Protein AF-Q0W4E9-F1 (afdb_monomer_lite)

Organism: Methanocella arvoryzae (strain DSM 22066 / NBRC 105507 / MRE50) (NCBI:txid351160)

Secondary structure (DSSP, 8-state):
----TT---HHHHHHHHHHHHTTS-SSEEEEEEES-GGGHHHHTTT-SEEEEEEEEEEEETTEEEEEEEEEEES---GGG---HHHHHHHHHHHHH-GGGT-TTTT--SSHHHHHHHHHHHHHIIIII---TTS--HHHHTTS-SSPPPHHHHHH-----

Structure (mmCIF, N/CA/C/O backbone):
data_AF-Q0W4E9-F1
#
_entry.id   AF-Q0W4E9-F1
#
loop_
_atom_site.group_PDB
_atom_site.id
_atom_site.type_symbol
_atom_site.label_atom_id
_atom_site.label_alt_id
_atom_site.label_comp_id
_atom_site.label_asym_id
_atom_site.label_entity_id
_atom_site.label_seq_id
_atom_site.pdbx_PDB_ins_code
_atom_site.Cartn_x
_atom_site.Cartn_y
_atom_site.Cartn_z
_atom_site.occupancy
_atom_site.B_iso_or_equiv
_atom_site.auth_seq_id
_atom_site.auth_comp_id
_atom_site.auth_asym_id
_atom_site.auth_atom_id
_atom_site.pdbx_PDB_model_num
ATOM 1 N N . MET A 1 1 ? -19.617 10.041 -18.789 1.00 33.12 1 MET A N 1
ATOM 2 C CA . MET A 1 1 ? -19.835 9.831 -17.343 1.00 33.12 1 MET A CA 1
ATOM 3 C C . MET A 1 1 ? -18.534 10.209 -16.647 1.00 33.12 1 MET A C 1
ATOM 5 O O . MET A 1 1 ? -17.539 9.522 -16.829 1.00 33.12 1 MET A O 1
ATOM 9 N N . GLY A 1 2 ? -18.466 11.393 -16.034 1.00 33.69 2 GLY A N 1
ATOM 10 C CA . GLY A 1 2 ? -17.223 11.877 -15.435 1.00 33.69 2 GLY A CA 1
ATOM 11 C C . GLY A 1 2 ? -16.945 11.101 -14.157 1.00 33.69 2 GLY A C 1
ATOM 12 O O . GLY A 1 2 ? -17.634 11.323 -13.167 1.00 33.69 2 GLY A O 1
ATOM 13 N N . PHE A 1 3 ? -15.963 10.198 -14.175 1.00 36.41 3 PHE A N 1
ATOM 14 C CA . PHE A 1 3 ? -15.362 9.712 -12.938 1.00 36.41 3 PHE A CA 1
ATOM 15 C C . PHE A 1 3 ? -15.017 10.942 -12.096 1.00 36.41 3 PHE A C 1
ATOM 17 O O . PHE A 1 3 ? -14.365 11.865 -12.588 1.00 36.41 3 PHE A O 1
ATOM 24 N N . SER A 1 4 ? -15.494 11.005 -10.856 1.00 37.94 4 SER A N 1
ATOM 25 C CA . SER A 1 4 ? -15.109 12.049 -9.912 1.00 37.94 4 SER A CA 1
ATOM 26 C C . SER A 1 4 ? -13.637 11.850 -9.555 1.00 37.94 4 SER A C 1
ATOM 28 O O . SER A 1 4 ? -13.309 11.229 -8.545 1.00 37.94 4 SER A O 1
ATOM 30 N N . VAL A 1 5 ? -12.740 12.306 -10.428 1.00 47.34 5 VAL A N 1
ATOM 31 C CA . VAL A 1 5 ? -11.296 12.141 -10.269 1.00 47.34 5 VAL A CA 1
ATOM 32 C C . VAL A 1 5 ? -10.889 12.779 -8.940 1.00 47.34 5 VAL A C 1
ATOM 34 O O . VAL A 1 5 ? -10.961 13.997 -8.781 1.00 47.34 5 VAL A O 1
ATOM 37 N N . GLY A 1 6 ? -10.486 11.943 -7.980 1.00 59.38 6 GLY A N 1
ATOM 38 C CA . GLY A 1 6 ? -9.916 12.368 -6.700 1.00 59.38 6 GLY A CA 1
ATOM 39 C C . GLY A 1 6 ? -10.857 12.399 -5.492 1.00 59.38 6 GLY A C 1
ATOM 40 O O . GLY A 1 6 ? -10.409 12.832 -4.433 1.00 59.38 6 GLY A O 1
ATOM 41 N N . ARG A 1 7 ? -12.119 11.952 -5.592 1.00 70.62 7 ARG A N 1
ATOM 42 C CA . ARG A 1 7 ? -12.943 11.709 -4.391 1.00 70.62 7 ARG A CA 1
ATOM 43 C C . ARG A 1 7 ? -12.857 10.250 -3.974 1.00 70.62 7 ARG A C 1
ATOM 45 O O . ARG A 1 7 ? -13.043 9.373 -4.809 1.00 70.62 7 ARG A O 1
ATOM 52 N N . TRP A 1 8 ? -12.622 10.021 -2.687 1.00 77.12 8 TRP A N 1
ATOM 53 C CA . TRP A 1 8 ? -12.812 8.710 -2.085 1.00 77.12 8 TRP A CA 1
ATOM 54 C C . TRP A 1 8 ? -14.312 8.487 -1.888 1.00 77.12 8 TRP A C 1
ATOM 56 O O . TRP A 1 8 ? -14.970 9.287 -1.228 1.00 77.12 8 TRP A O 1
ATOM 66 N N . THR A 1 9 ? -14.846 7.491 -2.584 1.00 88.31 9 THR A N 1
ATOM 67 C CA . THR A 1 9 ? -16.254 7.075 -2.587 1.00 88.31 9 THR A CA 1
ATOM 68 C C . THR A 1 9 ? -16.319 5.549 -2.637 1.00 88.31 9 THR A C 1
ATOM 70 O O . THR A 1 9 ? -15.363 4.910 -3.088 1.00 88.31 9 THR A O 1
ATOM 73 N N . GLN A 1 10 ? -17.471 4.952 -2.324 1.00 87.44 10 GLN A N 1
ATOM 74 C CA . GLN A 1 10 ? -17.697 3.513 -2.533 1.00 87.44 10 GLN A CA 1
ATOM 75 C C . GLN A 1 10 ? -17.374 3.064 -3.968 1.00 87.44 10 GLN A C 1
ATOM 77 O O . GLN A 1 10 ? -16.738 2.034 -4.171 1.00 87.44 10 GLN A O 1
ATOM 82 N N . GLY A 1 11 ? -17.744 3.857 -4.981 1.00 89.44 11 GLY A N 1
ATOM 83 C CA . GLY A 1 11 ? -17.475 3.526 -6.385 1.00 89.44 11 GLY A CA 1
ATOM 84 C C . GLY A 1 11 ? -15.980 3.437 -6.699 1.00 89.44 11 GLY A C 1
ATOM 85 O O . GLY A 1 11 ? -15.534 2.485 -7.335 1.00 89.44 11 GLY A O 1
ATOM 86 N N . THR A 1 12 ? -15.183 4.389 -6.207 1.00 88.50 12 THR A N 1
ATOM 87 C CA . THR A 1 12 ? -13.719 4.342 -6.359 1.00 88.50 12 THR A CA 1
ATOM 88 C C . THR A 1 12 ? -13.086 3.231 -5.522 1.00 88.50 12 THR A C 1
ATOM 90 O O . THR A 1 12 ? -12.132 2.612 -5.990 1.00 88.50 12 THR A O 1
ATOM 93 N N . CYS A 1 13 ? -13.632 2.934 -4.334 1.00 90.31 13 CYS A N 1
ATOM 94 C CA . CYS A 1 13 ? -13.186 1.807 -3.509 1.00 90.31 13 CYS A CA 1
ATOM 95 C C . CYS A 1 13 ? -13.377 0.484 -4.242 1.00 90.31 13 CYS A C 1
ATOM 97 O O . CYS A 1 13 ? -12.437 -0.294 -4.322 1.00 90.31 13 CYS A O 1
ATOM 99 N N . ARG A 1 14 ? -14.548 0.258 -4.852 1.00 92.62 14 ARG A N 1
ATOM 100 C CA . ARG A 1 14 ? -14.816 -0.964 -5.622 1.00 92.62 14 ARG A CA 1
ATOM 101 C C . ARG A 1 14 ? -13.838 -1.157 -6.772 1.00 92.62 14 ARG A C 1
ATOM 103 O O . ARG A 1 14 ? -13.339 -2.258 -6.962 1.00 92.62 14 ARG A O 1
ATOM 110 N N . VAL A 1 15 ? -13.520 -0.093 -7.513 1.00 91.44 15 VAL A N 1
ATOM 111 C CA . VAL A 1 15 ? -12.520 -0.175 -8.591 1.00 91.44 15 VAL A CA 1
ATOM 112 C C . VAL A 1 15 ? -11.155 -0.577 -8.030 1.00 91.44 15 VAL A C 1
ATOM 114 O O . VAL A 1 15 ? -10.530 -1.486 -8.567 1.00 91.44 15 VAL A O 1
ATOM 117 N N . MET A 1 16 ? -10.711 0.046 -6.935 1.00 90.38 16 MET A N 1
ATOM 118 C CA . MET A 1 16 ? -9.445 -0.312 -6.290 1.00 90.38 16 MET A CA 1
ATOM 119 C C . MET A 1 16 ? -9.453 -1.766 -5.795 1.00 90.38 16 MET A C 1
ATOM 121 O O . MET A 1 16 ? -8.553 -2.529 -6.133 1.00 90.38 16 MET A O 1
ATOM 125 N N . LEU A 1 17 ? -10.473 -2.161 -5.033 1.00 92.19 17 LEU A N 1
ATOM 126 C CA . LEU A 1 17 ? -10.568 -3.495 -4.442 1.00 92.19 17 LEU A CA 1
ATOM 127 C C . LEU A 1 17 ? -10.694 -4.587 -5.503 1.00 92.19 17 LEU A C 1
ATOM 129 O O . LEU A 1 17 ? -10.069 -5.623 -5.336 1.00 92.19 17 LEU A O 1
ATOM 133 N N . SER A 1 18 ? -11.364 -4.327 -6.631 1.00 93.31 18 SER A N 1
ATOM 134 C CA . SER A 1 18 ? -11.402 -5.270 -7.759 1.00 93.31 18 SER A CA 1
ATOM 135 C C . SER A 1 18 ? -10.015 -5.570 -8.340 1.00 93.31 18 SER A C 1
ATOM 137 O O . SER A 1 18 ? -9.736 -6.688 -8.761 1.00 93.31 18 SER A O 1
ATOM 139 N N . GLN A 1 19 ? -9.112 -4.583 -8.358 1.00 91.44 19 GLN A N 1
ATOM 140 C CA . GLN A 1 19 ? -7.736 -4.795 -8.814 1.00 91.44 19 GLN A CA 1
ATOM 141 C C . GLN A 1 19 ? -6.936 -5.586 -7.780 1.00 91.44 19 GLN A C 1
ATOM 143 O O . GLN A 1 19 ? -6.160 -6.467 -8.153 1.00 91.44 19 GLN A O 1
ATOM 148 N N . VAL A 1 20 ? -7.147 -5.296 -6.491 1.00 90.56 20 VAL A N 1
ATOM 149 C CA . VAL A 1 20 ? -6.507 -6.025 -5.391 1.00 90.56 20 VAL A CA 1
ATOM 150 C C . VAL A 1 20 ? -6.953 -7.484 -5.391 1.00 90.56 20 VAL A C 1
ATOM 152 O O . VAL A 1 20 ? -6.090 -8.352 -5.409 1.00 90.56 20 VAL A O 1
ATOM 155 N N . SER A 1 21 ? -8.259 -7.764 -5.460 1.00 91.38 21 SER A N 1
ATOM 156 C CA . SER A 1 21 ? -8.801 -9.130 -5.474 1.00 91.38 21 SER A CA 1
ATOM 157 C C . SER A 1 21 ? -8.274 -9.961 -6.639 1.00 91.38 21 SER A C 1
ATOM 159 O O . SER A 1 21 ? -8.014 -11.142 -6.475 1.00 91.38 21 SER A O 1
ATOM 161 N N . ASN A 1 22 ? -8.046 -9.345 -7.803 1.00 91.62 22 ASN A N 1
ATOM 162 C CA . ASN A 1 22 ? -7.468 -10.039 -8.960 1.00 91.62 22 ASN A CA 1
ATOM 163 C C . ASN A 1 22 ? -5.969 -10.346 -8.809 1.00 91.62 22 ASN A C 1
ATOM 165 O O . ASN A 1 22 ? -5.414 -11.091 -9.614 1.00 91.62 22 ASN A O 1
ATOM 169 N N . SER A 1 23 ? -5.301 -9.727 -7.833 1.00 87.12 23 SER A N 1
ATOM 170 C CA . SER A 1 23 ? -3.850 -9.815 -7.631 1.00 87.12 23 SER A CA 1
ATOM 171 C C . SER A 1 23 ? -3.464 -10.646 -6.405 1.00 87.12 23 SER A C 1
ATOM 173 O O . SER A 1 23 ? -2.276 -10.796 -6.129 1.00 87.12 23 SER A O 1
ATOM 175 N N . VAL A 1 24 ? -4.441 -11.162 -5.656 1.00 86.75 24 VAL A N 1
ATOM 176 C CA . VAL A 1 24 ? -4.228 -11.957 -4.441 1.00 86.75 24 VAL A CA 1
ATOM 177 C C . VAL A 1 24 ? -4.866 -13.336 -4.593 1.00 86.75 24 VAL A C 1
ATOM 179 O O . VAL A 1 24 ? -5.802 -13.511 -5.366 1.00 86.75 24 VAL A O 1
ATOM 182 N N . GLN A 1 25 ? -4.332 -14.328 -3.880 1.00 85.25 25 GLN A N 1
ATOM 183 C CA . GLN A 1 25 ? -4.919 -15.671 -3.823 1.00 85.25 25 GLN A CA 1
ATOM 184 C C . GLN A 1 25 ? -6.075 -15.708 -2.824 1.00 85.25 25 GLN A C 1
ATOM 186 O O . GLN A 1 25 ? -6.083 -14.931 -1.874 1.00 85.25 25 GLN A O 1
ATOM 191 N N . ASP A 1 26 ? -7.017 -16.631 -3.002 1.00 85.81 26 ASP A N 1
ATOM 192 C CA . ASP A 1 26 ? -8.104 -16.822 -2.042 1.00 85.81 26 ASP A CA 1
ATOM 193 C C . ASP A 1 26 ? -7.558 -17.150 -0.643 1.00 85.81 26 ASP A C 1
ATOM 195 O O . ASP A 1 26 ? -6.633 -17.949 -0.482 1.00 85.81 26 ASP A O 1
ATOM 199 N N . GLY A 1 27 ? -8.138 -16.529 0.384 1.00 87.06 27 GLY A N 1
ATOM 200 C CA . GLY A 1 27 ? -7.701 -16.711 1.761 1.00 87.06 27 GLY A CA 1
ATOM 201 C C . GLY A 1 27 ? -8.379 -15.762 2.741 1.00 87.06 27 GLY A C 1
ATOM 202 O O . GLY A 1 27 ? -9.261 -14.983 2.378 1.00 87.06 27 GLY A O 1
ATOM 203 N N . VAL A 1 28 ? -7.944 -15.842 4.001 1.00 88.56 28 VAL A N 1
ATOM 204 C CA . VAL A 1 28 ? -8.404 -14.954 5.072 1.00 88.56 28 VAL A CA 1
ATOM 205 C C . VAL A 1 28 ? -7.562 -13.689 5.067 1.00 88.56 28 VAL A C 1
ATOM 207 O O . VAL A 1 28 ? -6.371 -13.727 5.378 1.00 88.56 28 VAL A O 1
ATOM 210 N N . PHE A 1 29 ? -8.186 -12.561 4.749 1.00 91.12 29 PHE A N 1
ATOM 211 C CA . PHE A 1 29 ? -7.502 -11.276 4.688 1.00 91.12 29 PHE A CA 1
ATOM 212 C C . PHE A 1 29 ? -7.692 -10.484 5.966 1.00 91.12 29 PHE A C 1
ATOM 214 O O . PHE A 1 29 ? -8.801 -10.373 6.4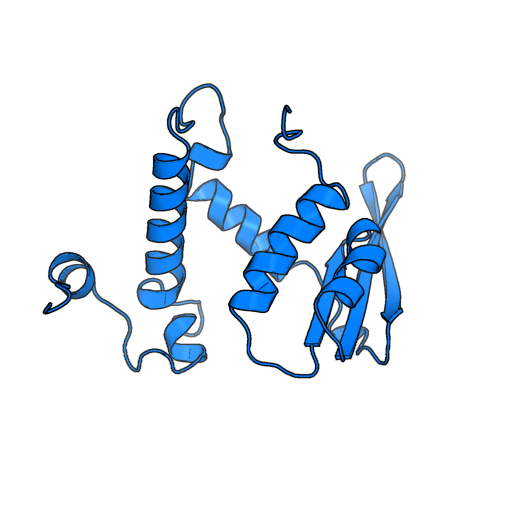82 1.00 91.12 29 PHE A O 1
ATOM 221 N N . THR A 1 30 ? -6.621 -9.850 6.429 1.00 93.00 30 THR A N 1
ATOM 222 C CA . THR A 1 30 ? -6.700 -8.845 7.485 1.00 93.00 30 THR A CA 1
ATOM 223 C C . THR A 1 30 ? -6.391 -7.482 6.888 1.00 93.00 30 THR A C 1
ATOM 225 O O . THR A 1 30 ? -5.327 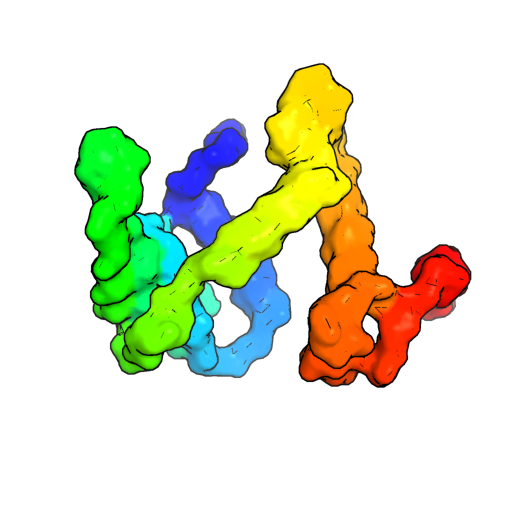-7.278 6.307 1.00 93.00 30 THR A O 1
ATOM 228 N N . VAL A 1 31 ? -7.331 -6.550 7.014 1.00 92.62 31 VAL A N 1
ATOM 229 C CA . VAL A 1 31 ? -7.240 -5.205 6.448 1.00 92.62 31 VAL A CA 1
ATOM 230 C C . VAL A 1 31 ? -7.258 -4.180 7.573 1.00 92.62 31 VAL A C 1
ATOM 232 O O . VAL A 1 31 ? -8.106 -4.236 8.465 1.00 92.62 31 VAL A O 1
ATOM 235 N N . TYR A 1 32 ? -6.350 -3.209 7.496 1.00 93.81 32 TYR A N 1
ATOM 236 C CA . TYR A 1 32 ? -6.327 -2.039 8.370 1.00 93.81 32 TYR A CA 1
ATOM 237 C C . TYR A 1 32 ? -6.417 -0.768 7.534 1.00 93.81 32 TYR A C 1
ATOM 239 O O . TYR A 1 32 ? -5.704 -0.625 6.539 1.00 93.81 32 TYR A O 1
ATOM 247 N N . SER A 1 33 ? -7.285 0.165 7.921 1.00 92.25 33 SER A N 1
ATOM 248 C CA . SER A 1 33 ? -7.423 1.445 7.219 1.00 92.25 33 SER A CA 1
ATOM 249 C C . SER A 1 33 ? -7.568 2.629 8.170 1.00 92.25 33 SER A C 1
ATOM 251 O O . SER A 1 33 ? -7.619 2.488 9.393 1.00 92.25 33 SER A O 1
ATOM 253 N N . ASP A 1 34 ? -7.664 3.824 7.592 1.00 89.88 34 ASP A N 1
ATOM 254 C CA . ASP A 1 34 ? -8.167 4.992 8.302 1.00 89.88 34 ASP A CA 1
ATOM 255 C C . ASP A 1 34 ? -9.685 4.890 8.539 1.00 89.88 34 ASP A C 1
ATOM 257 O O . ASP A 1 34 ? -10.339 3.941 8.102 1.00 89.88 34 ASP A O 1
ATOM 261 N N . GLY A 1 35 ? -10.250 5.870 9.247 1.00 89.38 35 GLY A N 1
ATOM 262 C CA . GLY A 1 35 ? -11.680 5.943 9.573 1.00 89.38 35 GLY A CA 1
ATOM 263 C C . GLY A 1 35 ? -12.604 6.276 8.400 1.00 89.38 35 GLY A C 1
ATOM 264 O O . GLY A 1 35 ? -13.526 7.068 8.572 1.00 89.38 35 GLY A O 1
ATOM 265 N N . ASN A 1 36 ? -12.316 5.767 7.203 1.00 89.75 36 ASN A N 1
ATOM 266 C CA . ASN A 1 36 ? -13.174 5.918 6.042 1.00 89.75 36 ASN A CA 1
ATOM 267 C C . ASN A 1 36 ? -14.150 4.742 5.940 1.00 89.75 36 ASN A C 1
ATOM 269 O O . ASN A 1 36 ? -13.747 3.604 5.701 1.00 89.75 36 ASN A O 1
ATOM 273 N N . ASP A 1 37 ? -15.439 5.026 6.079 1.00 89.62 37 ASP A N 1
ATOM 274 C CA . ASP A 1 37 ? -16.469 3.990 6.153 1.00 89.62 37 ASP A CA 1
ATOM 275 C C . ASP A 1 37 ? -16.760 3.315 4.803 1.00 89.62 37 ASP A C 1
ATOM 277 O O . ASP A 1 37 ? -17.339 2.232 4.776 1.00 89.62 37 ASP A O 1
ATOM 281 N N . ASP A 1 38 ? -16.328 3.886 3.671 1.00 91.00 38 ASP A N 1
ATOM 282 C CA . ASP A 1 38 ? -16.570 3.291 2.348 1.00 91.00 38 ASP A CA 1
ATOM 283 C C . ASP A 1 38 ? -15.950 1.889 2.201 1.00 91.00 38 ASP A C 1
ATOM 285 O O . ASP A 1 38 ? -16.476 1.047 1.467 1.00 91.00 38 ASP A O 1
ATOM 289 N N . TYR A 1 39 ? -14.848 1.614 2.905 1.00 90.75 39 TYR A N 1
ATOM 290 C CA . TYR A 1 39 ? -14.206 0.298 2.902 1.00 90.75 39 TYR A CA 1
ATOM 291 C C . TYR A 1 39 ? -15.089 -0.778 3.533 1.00 90.75 39 TYR A C 1
ATOM 293 O O . TYR A 1 39 ? -15.156 -1.886 3.009 1.00 90.75 39 TYR A O 1
ATOM 301 N N . TYR A 1 40 ? -15.809 -0.450 4.609 1.00 90.56 40 TYR A N 1
ATOM 302 C CA . TYR A 1 40 ? -16.680 -1.401 5.302 1.00 90.56 40 TYR A CA 1
ATOM 303 C C . TYR A 1 40 ? -17.722 -2.005 4.352 1.00 90.56 40 TYR A C 1
ATOM 305 O O . TYR A 1 40 ? -17.926 -3.214 4.338 1.00 90.56 40 TYR A O 1
ATOM 313 N N . TYR A 1 41 ? -18.323 -1.167 3.505 1.00 89.94 41 TYR A N 1
ATOM 314 C CA . TYR A 1 41 ? -19.362 -1.583 2.561 1.00 89.94 41 TYR A CA 1
ATOM 315 C C . TYR A 1 41 ? -18.835 -2.268 1.302 1.00 89.94 41 TYR A C 1
ATOM 317 O O . TYR A 1 41 ? -19.634 -2.770 0.520 1.00 89.94 41 TYR A O 1
ATOM 325 N N . THR A 1 42 ? -17.526 -2.216 1.048 1.00 92.44 42 THR A N 1
ATOM 326 C CA . THR A 1 42 ? -16.951 -2.691 -0.217 1.00 92.44 42 THR A CA 1
ATOM 327 C C . THR A 1 42 ? -16.013 -3.875 -0.044 1.00 92.44 42 THR A C 1
ATOM 329 O O . THR A 1 42 ? -15.869 -4.647 -0.981 1.00 92.44 42 THR A O 1
ATOM 332 N N . LEU A 1 43 ? -15.406 -4.081 1.127 1.00 92.50 43 LEU A N 1
ATOM 333 C CA . LEU A 1 43 ? -14.508 -5.217 1.366 1.00 92.50 43 LEU A CA 1
ATOM 334 C C . LEU A 1 43 ? -15.221 -6.570 1.241 1.00 92.50 43 LEU A C 1
ATOM 336 O O . LEU A 1 43 ? -14.684 -7.488 0.626 1.00 92.50 43 LEU A O 1
ATOM 340 N N . THR A 1 44 ? -16.442 -6.675 1.763 1.00 89.50 44 THR A N 1
ATOM 341 C CA . THR A 1 44 ? -17.248 -7.906 1.714 1.00 89.50 44 THR A CA 1
ATOM 342 C C . THR A 1 44 ? -17.777 -8.233 0.315 1.00 89.50 44 THR A C 1
ATOM 344 O O . THR A 1 44 ? -18.159 -9.374 0.074 1.00 89.50 44 THR A O 1
ATOM 347 N N . ASP A 1 45 ? -17.755 -7.274 -0.622 1.00 91.75 45 ASP A N 1
ATOM 348 C CA . ASP A 1 45 ? -18.097 -7.517 -2.031 1.00 91.75 45 ASP A CA 1
ATOM 349 C C . ASP A 1 45 ? -17.003 -8.347 -2.746 1.00 91.75 45 ASP A C 1
ATOM 351 O O . ASP A 1 45 ? -17.287 -8.980 -3.763 1.00 91.75 45 ASP A O 1
ATOM 355 N N . PHE A 1 46 ? -15.754 -8.334 -2.249 1.00 90.44 46 PHE A N 1
ATOM 356 C CA . PHE A 1 46 ? -14.590 -8.927 -2.935 1.00 90.44 46 PHE A CA 1
ATOM 357 C C . PHE A 1 46 ? -13.877 -10.034 -2.156 1.00 90.44 46 PHE A C 1
ATOM 359 O O . PHE A 1 46 ? -13.257 -10.893 -2.778 1.00 90.44 46 PHE A O 1
ATOM 366 N N . PHE A 1 47 ? -13.944 -10.031 -0.824 1.00 90.19 47 PHE A N 1
ATOM 367 C CA . PHE A 1 47 ? -13.257 -11.014 0.014 1.00 90.19 47 PHE A CA 1
ATOM 368 C C . PHE A 1 47 ? -14.274 -11.804 0.835 1.00 90.19 47 PHE A C 1
ATOM 370 O O . PHE A 1 47 ? -15.016 -11.221 1.625 1.00 90.19 47 PHE A O 1
ATOM 377 N N . GLN A 1 48 ? -14.299 -13.130 0.655 1.00 84.81 48 GLN A N 1
ATOM 378 C CA . GLN A 1 48 ? -15.221 -14.016 1.378 1.00 84.81 48 GLN A CA 1
ATOM 379 C C . GLN A 1 48 ? -14.923 -14.045 2.882 1.00 84.81 48 GLN A C 1
ATOM 381 O O . GLN A 1 48 ? -15.843 -13.993 3.696 1.00 84.81 48 GLN A O 1
ATOM 386 N N . GLU A 1 49 ? -13.639 -14.078 3.248 1.00 90.56 49 GLU A N 1
ATOM 387 C CA . GLU A 1 49 ? -13.181 -14.071 4.635 1.00 90.56 49 GLU A CA 1
ATOM 388 C C . GLU A 1 49 ? -12.264 -12.869 4.880 1.00 90.56 49 GLU A C 1
ATOM 390 O O . GLU A 1 49 ? -11.095 -12.858 4.489 1.00 90.56 49 GLU A O 1
ATOM 395 N N . VAL A 1 50 ? -12.801 -11.834 5.534 1.00 93.69 50 VAL A N 1
ATOM 396 C CA . VAL A 1 50 ? -12.065 -10.605 5.857 1.00 93.69 50 VAL A CA 1
ATOM 397 C C . VAL A 1 50 ? -12.204 -10.237 7.331 1.00 93.69 50 VAL A C 1
ATOM 399 O O . VAL A 1 50 ? -13.286 -10.291 7.911 1.00 93.69 50 VAL A O 1
ATOM 402 N N . ARG A 1 51 ? -11.090 -9.834 7.936 1.00 95.19 51 ARG A N 1
ATOM 403 C CA . ARG A 1 51 ? -10.988 -9.204 9.254 1.00 95.19 51 ARG A CA 1
ATOM 404 C C . ARG A 1 51 ? -10.627 -7.748 9.027 1.00 95.19 51 ARG A C 1
ATOM 406 O O . ARG A 1 51 ? -9.695 -7.461 8.276 1.00 95.19 51 ARG A O 1
ATOM 413 N N . TYR A 1 52 ? -11.361 -6.823 9.628 1.00 95.19 52 TYR A N 1
ATOM 414 C CA . TYR A 1 52 ? -11.229 -5.409 9.299 1.00 95.19 52 TYR A CA 1
ATOM 415 C C . TYR A 1 52 ? -11.201 -4.525 10.541 1.00 95.19 52 TYR A C 1
ATOM 417 O O . TYR A 1 52 ? -12.155 -4.492 11.324 1.00 95.19 52 TYR A O 1
ATOM 425 N N . GLY A 1 53 ? -10.094 -3.794 10.687 1.00 95.38 53 GLY A N 1
ATOM 426 C CA . GLY A 1 53 ? -9.882 -2.790 11.722 1.00 95.38 53 GLY A CA 1
ATOM 427 C C . GLY A 1 53 ? -9.646 -1.396 11.138 1.00 95.38 53 GLY A C 1
ATOM 428 O O . GLY A 1 53 ? -9.071 -1.237 10.062 1.00 95.38 53 GLY A O 1
ATOM 429 N N . GLN A 1 54 ? -10.056 -0.367 11.870 1.00 95.56 54 GLN A N 1
ATOM 430 C CA . GLN A 1 54 ? -9.828 1.032 11.520 1.00 95.56 54 GLN A CA 1
ATOM 431 C C . GLN A 1 54 ? -9.095 1.773 12.630 1.00 95.56 54 GLN A C 1
ATOM 433 O O . GLN A 1 54 ? -9.406 1.614 13.811 1.00 95.56 54 GLN A O 1
ATOM 438 N N . LEU A 1 55 ? -8.199 2.673 12.226 1.00 95.19 55 LEU A N 1
ATOM 439 C CA . LEU A 1 55 ? -7.629 3.692 13.095 1.00 95.19 55 LEU A CA 1
ATOM 440 C C . LEU A 1 55 ? -8.279 5.053 12.812 1.00 95.19 55 LEU A C 1
ATOM 442 O O . LEU A 1 55 ? -7.999 5.710 11.804 1.00 95.19 55 LEU A O 1
ATOM 446 N N . VAL A 1 56 ? -9.112 5.522 13.737 1.00 94.19 56 VAL A N 1
ATOM 447 C CA . VAL A 1 56 ? -9.797 6.814 13.641 1.00 94.19 56 VAL A CA 1
ATOM 448 C C . VAL A 1 56 ? -9.046 7.858 14.462 1.00 94.19 56 VAL A C 1
ATOM 450 O O . VAL A 1 56 ? -8.908 7.757 15.678 1.00 94.19 56 VAL A O 1
ATOM 453 N N . LYS A 1 57 ? -8.540 8.901 13.798 1.00 91.69 57 LYS A N 1
ATOM 454 C CA . LYS A 1 57 ? -7.860 10.023 14.465 1.00 91.69 57 LYS A CA 1
ATOM 455 C C . LYS A 1 57 ? -8.892 11.019 14.996 1.00 91.69 57 LYS A C 1
ATOM 457 O O . LYS A 1 57 ? -9.560 11.688 14.206 1.00 91.69 57 LYS A O 1
ATOM 462 N N . ILE A 1 58 ? -8.957 11.175 16.316 1.00 93.50 58 ILE A N 1
ATOM 463 C CA . ILE A 1 58 ? -9.809 12.164 16.984 1.00 93.50 58 ILE A CA 1
ATOM 464 C C . ILE A 1 58 ? -9.144 13.531 16.849 1.00 93.50 58 ILE A C 1
ATOM 466 O O . ILE A 1 58 ? -7.967 13.700 17.190 1.00 93.50 58 ILE A O 1
ATOM 470 N N . ARG A 1 59 ? -9.883 14.511 16.321 1.00 93.62 59 ARG A N 1
ATOM 471 C CA . ARG A 1 59 ? -9.374 15.864 16.094 1.00 93.62 59 ARG A CA 1
ATOM 472 C C . ARG A 1 59 ? -10.186 16.910 16.836 1.00 93.62 59 ARG A C 1
ATOM 474 O O . ARG A 1 59 ? -11.398 16.980 16.680 1.00 93.62 59 ARG A O 1
ATOM 481 N N . GLU A 1 60 ? -9.485 17.803 17.520 1.00 95.06 60 GLU A N 1
ATOM 482 C CA . GLU A 1 60 ? -10.050 19.004 18.128 1.00 95.06 60 GLU A CA 1
ATOM 483 C C . GLU A 1 60 ? -9.325 20.230 17.584 1.00 95.06 60 GLU A C 1
ATOM 485 O O . GLU A 1 60 ? -8.093 20.283 17.548 1.00 95.06 60 GLU A O 1
ATOM 490 N N . LYS A 1 61 ? -10.086 21.227 17.118 1.00 93.62 61 LYS A N 1
ATOM 491 C CA . LYS A 1 61 ? -9.536 22.469 16.538 1.00 93.62 61 LYS A CA 1
ATOM 492 C C . LYS A 1 61 ? -8.463 22.206 15.461 1.00 93.62 61 LYS A C 1
ATOM 494 O O . LYS A 1 61 ? -7.459 22.909 15.381 1.00 93.62 61 LYS A O 1
ATOM 499 N N . GLY A 1 62 ? -8.655 21.157 14.658 1.00 90.19 62 GLY A N 1
ATOM 500 C CA . GLY A 1 62 ? -7.743 20.756 13.580 1.00 90.19 62 GLY A CA 1
ATOM 501 C C . GLY A 1 62 ? -6.479 20.005 14.021 1.00 90.19 62 GLY A C 1
ATOM 502 O O . GLY A 1 62 ? -5.712 19.573 13.162 1.00 90.19 62 GLY A O 1
ATOM 503 N N . ARG A 1 63 ? -6.259 19.798 15.324 1.00 91.31 63 ARG A N 1
ATOM 504 C CA . ARG A 1 63 ? -5.139 19.007 15.853 1.00 91.31 63 ARG A CA 1
ATOM 505 C C . ARG A 1 63 ? -5.602 17.606 16.218 1.00 91.31 63 ARG A C 1
ATOM 507 O O . ARG A 1 63 ? -6.708 17.439 16.714 1.00 91.31 63 ARG A O 1
ATOM 514 N N . VAL A 1 64 ? -4.755 16.608 15.976 1.00 91.50 64 VAL A N 1
ATOM 515 C CA . VAL A 1 64 ? -5.005 15.238 16.443 1.00 91.50 64 VAL A CA 1
ATOM 516 C C . VAL A 1 64 ? -4.766 15.209 17.950 1.00 91.50 64 VAL A C 1
ATOM 518 O O . VAL A 1 64 ? -3.662 15.514 18.390 1.00 91.50 64 VAL A O 1
ATOM 521 N N . VAL A 1 65 ? -5.804 14.884 18.718 1.00 95.38 65 VAL A N 1
ATOM 522 C CA . VAL A 1 65 ? -5.766 14.810 20.191 1.00 95.38 65 VAL A CA 1
ATOM 523 C C . VAL A 1 65 ? -5.838 13.378 20.710 1.00 95.38 65 VAL A C 1
ATOM 525 O O . VAL A 1 65 ? -5.526 13.123 21.866 1.00 95.38 65 VAL A O 1
ATOM 528 N N . GLY A 1 66 ? -6.212 12.432 19.850 1.00 94.06 66 GLY A N 1
ATOM 529 C CA . GLY A 1 66 ? -6.318 11.030 20.213 1.00 94.06 66 GLY A CA 1
ATOM 530 C C . GLY A 1 66 ? -6.476 10.128 18.999 1.00 94.06 66 GLY A C 1
ATOM 531 O O . GLY A 1 66 ? -6.581 10.586 17.855 1.00 94.06 66 GLY A O 1
ATOM 532 N N . LYS A 1 67 ? -6.493 8.828 19.271 1.00 93.81 67 LYS A N 1
ATOM 533 C CA . LYS A 1 67 ? -6.757 7.769 18.302 1.00 93.81 67 LYS A CA 1
ATOM 534 C C . LYS A 1 67 ? -7.738 6.774 18.913 1.00 93.81 67 LYS A C 1
ATOM 536 O O . LYS A 1 67 ? -7.628 6.456 20.092 1.00 93.81 67 LYS A O 1
ATOM 541 N N . GLU A 1 68 ? -8.675 6.313 18.107 1.00 95.00 68 GLU A N 1
ATOM 542 C CA . GLU A 1 68 ? -9.666 5.297 18.445 1.00 95.00 68 GLU A CA 1
ATOM 543 C C . GLU A 1 68 ? -9.477 4.130 17.474 1.00 95.00 68 GLU A C 1
ATOM 545 O O . GLU A 1 68 ? -9.371 4.346 16.265 1.00 95.00 68 GLU A O 1
ATOM 550 N N . ILE A 1 69 ? -9.398 2.909 17.998 1.00 95.69 69 ILE A N 1
ATOM 551 C CA . ILE A 1 69 ? -9.361 1.693 17.183 1.00 95.69 69 ILE A CA 1
ATOM 552 C C . ILE A 1 69 ? -10.776 1.134 17.126 1.00 95.69 69 ILE A C 1
ATOM 554 O O . ILE A 1 69 ? -11.413 0.960 18.164 1.00 95.69 69 ILE A O 1
ATOM 558 N N . ARG A 1 70 ? -11.256 0.844 15.919 1.00 94.62 70 ARG A N 1
ATOM 559 C CA . ARG A 1 70 ? -12.555 0.207 15.694 1.00 94.62 70 ARG A CA 1
ATOM 560 C C . ARG A 1 70 ? -12.346 -1.131 15.015 1.00 94.62 70 ARG A C 1
ATOM 562 O O . ARG A 1 70 ? -11.761 -1.182 13.938 1.00 94.62 70 ARG A O 1
ATOM 569 N N . VAL A 1 71 ? -12.841 -2.198 15.629 1.00 94.25 71 VAL A N 1
ATOM 570 C CA . VAL A 1 71 ? -12.925 -3.518 14.998 1.00 94.25 71 VAL A CA 1
ATOM 571 C C . VAL A 1 71 ? -14.303 -3.619 14.361 1.00 94.25 71 VAL A C 1
ATOM 573 O O . VAL A 1 71 ? -15.310 -3.552 15.063 1.00 94.25 71 VAL A O 1
ATOM 576 N N . LEU A 1 72 ? -14.349 -3.696 13.032 1.00 92.75 72 LEU A N 1
ATOM 577 C CA . LEU A 1 72 ? -15.601 -3.665 12.275 1.00 92.75 72 LEU A CA 1
ATOM 578 C C . LEU A 1 72 ? -16.029 -5.045 11.779 1.00 92.75 72 LEU A C 1
ATOM 580 O O . LEU A 1 72 ? -17.227 -5.311 11.696 1.00 92.75 72 LEU A O 1
ATOM 584 N N . ILE A 1 73 ? -15.075 -5.910 11.428 1.00 93.62 73 ILE A N 1
ATOM 585 C CA . ILE A 1 73 ? -15.357 -7.259 10.925 1.00 93.62 73 ILE A CA 1
ATOM 586 C C . ILE A 1 73 ? -14.372 -8.248 11.549 1.00 93.62 73 ILE A C 1
ATOM 588 O O . ILE A 1 73 ? -13.162 -8.039 11.476 1.00 93.62 73 ILE A O 1
ATOM 592 N N . GLY A 1 74 ? -14.896 -9.344 12.100 1.00 91.56 74 GLY A N 1
ATOM 593 C CA . GLY A 1 74 ? -14.103 -10.467 12.597 1.00 91.56 74 GLY A CA 1
ATOM 594 C C . GLY A 1 74 ? -13.268 -10.153 13.840 1.00 91.56 74 GLY A C 1
ATOM 595 O O . GLY A 1 74 ? -13.549 -9.213 14.580 1.00 91.56 74 GLY A O 1
ATOM 596 N N . ASP A 1 75 ? -12.252 -10.986 14.059 1.00 93.06 75 ASP A N 1
ATOM 597 C CA . ASP A 1 75 ? -11.282 -10.846 15.144 1.00 93.06 75 ASP A CA 1
ATOM 598 C C . ASP A 1 75 ? -10.011 -10.162 14.627 1.00 93.06 75 ASP A C 1
ATOM 600 O O . ASP A 1 75 ? -9.386 -10.631 13.673 1.00 93.06 75 ASP A O 1
ATOM 604 N N . VAL A 1 76 ? -9.654 -9.027 15.223 1.00 93.56 76 VAL A N 1
ATOM 605 C CA . VAL A 1 76 ? -8.539 -8.176 14.801 1.00 93.56 76 VAL A CA 1
ATOM 606 C C . VAL A 1 76 ? -7.643 -7.907 15.995 1.00 93.56 76 VAL A C 1
ATOM 608 O O . VAL A 1 76 ? -8.106 -7.428 17.030 1.00 93.56 76 VAL A O 1
ATOM 611 N N . ASP A 1 77 ? -6.343 -8.120 15.808 1.00 92.94 77 ASP A N 1
ATOM 612 C CA . ASP A 1 77 ? -5.346 -7.671 16.768 1.00 92.94 77 ASP A CA 1
ATOM 613 C C . ASP A 1 77 ? -5.257 -6.139 16.751 1.00 92.94 77 ASP A C 1
ATOM 615 O O . ASP A 1 77 ? -4.704 -5.527 15.834 1.00 92.94 77 ASP A O 1
ATOM 619 N N . SER A 1 78 ? -5.825 -5.517 17.784 1.00 89.25 78 SER A N 1
ATOM 620 C CA . SER A 1 78 ? -5.861 -4.064 17.931 1.00 89.25 78 SER A CA 1
ATOM 621 C C . SER A 1 78 ? -4.472 -3.416 17.962 1.00 89.25 78 SER A C 1
ATOM 623 O O . SER A 1 78 ? -4.343 -2.260 17.562 1.00 89.25 78 SER A O 1
ATOM 625 N N . GLU A 1 79 ? -3.425 -4.138 18.377 1.00 90.81 79 GLU A N 1
ATOM 626 C CA . GLU A 1 79 ? -2.062 -3.596 18.427 1.00 90.81 79 GLU A CA 1
ATOM 627 C C . GLU A 1 79 ? -1.471 -3.391 17.027 1.00 90.81 79 GLU A C 1
ATOM 629 O O . GLU A 1 79 ? -0.651 -2.495 16.825 1.00 90.81 79 GLU A O 1
ATOM 634 N N . GLN A 1 80 ? -1.938 -4.168 16.047 1.00 90.31 80 GLN A N 1
ATOM 635 C CA . GLN A 1 80 ? -1.509 -4.093 14.649 1.00 90.31 80 GLN A CA 1
ATOM 636 C C . GLN A 1 80 ? -2.268 -3.023 13.850 1.00 90.31 80 GLN A C 1
ATOM 638 O O . GLN A 1 80 ? -1.892 -2.711 12.717 1.00 90.31 80 GLN A O 1
ATOM 643 N N . VAL A 1 81 ? -3.343 -2.448 14.407 1.00 92.12 81 VAL A N 1
ATOM 644 C CA . VAL A 1 81 ? -4.157 -1.437 13.720 1.00 92.12 81 VAL A CA 1
ATOM 645 C C . VAL A 1 81 ? -3.429 -0.092 13.726 1.00 92.12 81 VAL A C 1
ATOM 647 O O . VAL A 1 81 ? -3.620 0.764 14.595 1.00 92.12 81 VAL A O 1
ATOM 650 N N . GLU A 1 82 ? -2.597 0.118 12.710 1.00 89.12 82 GLU A N 1
ATOM 651 C CA . GLU A 1 82 ? -1.860 1.358 12.498 1.00 89.12 82 GLU A CA 1
ATOM 652 C C . GLU A 1 82 ? -1.874 1.839 11.041 1.00 89.12 82 GLU A C 1
ATOM 654 O O . GLU A 1 82 ? -2.038 1.073 10.097 1.00 89.12 82 GLU A O 1
ATOM 659 N N . THR A 1 83 ? -1.672 3.1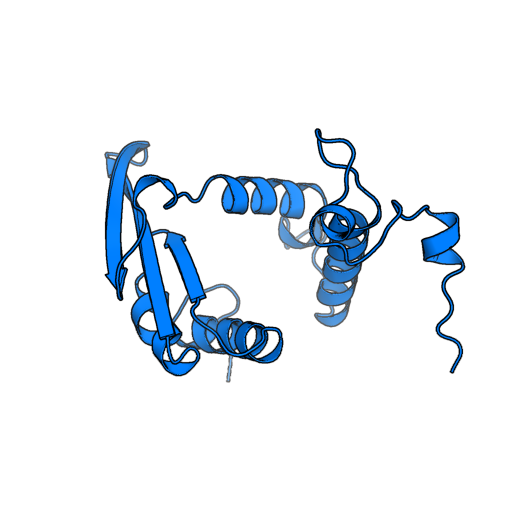47 10.844 1.00 89.12 83 THR A N 1
ATOM 660 C CA . THR A 1 83 ? -1.588 3.765 9.506 1.00 89.12 83 THR A CA 1
ATOM 661 C C . THR A 1 83 ? -0.220 4.374 9.212 1.00 89.12 83 THR A C 1
ATOM 663 O O . THR A 1 83 ? -0.011 4.934 8.135 1.00 89.12 83 THR A O 1
ATOM 666 N N . PHE A 1 84 ? 0.738 4.283 10.140 1.00 89.06 84 PHE A N 1
ATOM 667 C CA . PHE A 1 84 ? 2.032 4.953 10.003 1.00 89.06 84 PHE A CA 1
ATOM 668 C C . PHE A 1 84 ? 2.799 4.485 8.758 1.00 89.06 84 PHE A C 1
ATOM 670 O O . PHE A 1 84 ? 3.304 5.322 8.010 1.00 89.06 84 PHE A O 1
ATOM 677 N N . ASN A 1 85 ? 2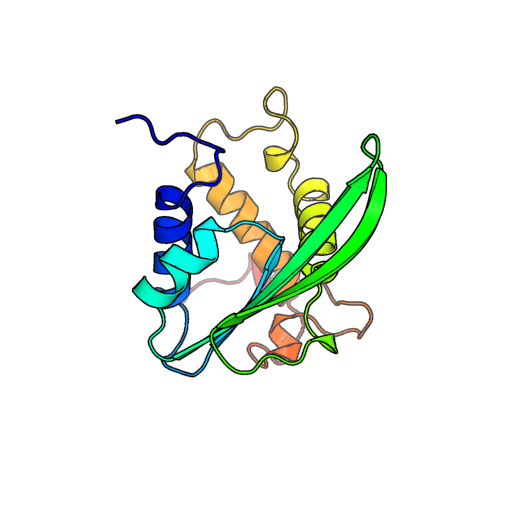.826 3.178 8.482 1.00 88.12 85 ASN A N 1
ATOM 678 C CA . ASN A 1 85 ? 3.563 2.630 7.339 1.00 88.12 85 ASN A CA 1
ATOM 679 C C . ASN A 1 85 ? 3.013 3.140 5.999 1.00 88.12 85 ASN A C 1
ATOM 681 O O . ASN A 1 85 ? 3.780 3.621 5.160 1.00 88.12 85 ASN A O 1
ATOM 685 N N . VAL A 1 86 ? 1.687 3.121 5.816 1.00 89.00 86 VAL A N 1
ATOM 686 C CA . VAL A 1 86 ? 1.048 3.626 4.589 1.00 89.00 86 VAL A CA 1
ATOM 687 C C . VAL A 1 86 ? 1.175 5.147 4.466 1.00 89.00 86 VAL A C 1
ATOM 689 O O . VAL A 1 86 ? 1.419 5.666 3.377 1.00 89.00 86 VAL A O 1
ATOM 692 N N . GLU A 1 87 ? 1.086 5.889 5.573 1.00 90.31 87 GLU A N 1
ATOM 693 C CA . GLU A 1 87 ? 1.288 7.342 5.590 1.00 90.31 87 GLU A CA 1
ATOM 694 C C . GLU A 1 87 ? 2.730 7.721 5.222 1.00 90.31 87 GLU A C 1
ATOM 696 O O . GLU A 1 87 ? 2.944 8.619 4.397 1.00 90.31 87 GLU A O 1
ATOM 701 N N . ASN A 1 88 ? 3.712 7.008 5.778 1.00 91.88 88 ASN A N 1
ATOM 702 C CA . ASN A 1 88 ? 5.124 7.177 5.462 1.00 91.88 88 ASN A CA 1
ATOM 703 C C . ASN A 1 88 ? 5.397 6.857 3.986 1.00 91.88 88 ASN A C 1
ATOM 705 O 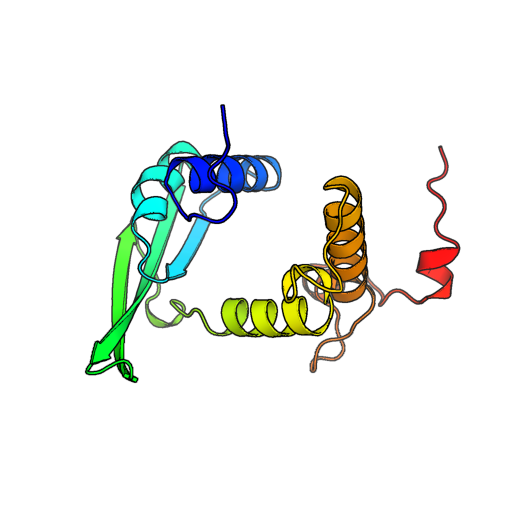O . ASN A 1 88 ? 5.979 7.676 3.270 1.00 91.88 88 ASN A O 1
ATOM 709 N N . PHE A 1 89 ? 4.900 5.720 3.490 1.00 91.62 89 PHE A N 1
ATOM 710 C CA . PHE A 1 89 ? 5.049 5.351 2.084 1.00 91.62 89 PHE A CA 1
ATOM 711 C C . PHE A 1 89 ? 4.402 6.378 1.146 1.00 91.62 89 PHE A C 1
ATOM 713 O O . PHE A 1 89 ? 5.027 6.804 0.176 1.00 91.62 89 PHE A O 1
ATOM 720 N N . ASN A 1 90 ? 3.206 6.878 1.470 1.00 91.69 90 ASN A N 1
ATOM 721 C CA . ASN A 1 90 ? 2.548 7.946 0.711 1.00 91.69 90 ASN A CA 1
ATOM 722 C C . ASN A 1 90 ? 3.382 9.236 0.663 1.00 91.69 90 ASN A C 1
ATOM 724 O O . ASN A 1 90 ? 3.387 9.941 -0.352 1.00 91.69 90 ASN A O 1
ATOM 728 N N . SER A 1 91 ? 4.088 9.566 1.749 1.00 93.06 91 SER A N 1
ATOM 729 C CA . SER A 1 91 ? 5.025 10.693 1.787 1.00 93.06 91 SER A CA 1
ATOM 730 C C . SER A 1 91 ? 6.209 10.470 0.843 1.00 93.06 91 SER A C 1
ATOM 732 O O . SER A 1 91 ? 6.496 11.324 -0.001 1.00 93.06 91 SER A O 1
ATOM 734 N N . ILE A 1 92 ? 6.839 9.294 0.915 1.00 93.31 92 ILE A N 1
ATOM 735 C CA . ILE A 1 92 ? 7.966 8.905 0.056 1.00 93.31 92 ILE A CA 1
ATOM 736 C C . ILE A 1 92 ? 7.550 8.925 -1.418 1.00 93.31 92 ILE A C 1
ATOM 738 O O . ILE A 1 92 ? 8.218 9.559 -2.238 1.00 93.31 92 ILE A O 1
ATOM 742 N N . LEU A 1 93 ? 6.423 8.292 -1.748 1.00 93.69 93 LEU A N 1
ATOM 743 C CA . LEU A 1 93 ? 5.882 8.217 -3.101 1.00 93.69 93 LEU A CA 1
ATOM 744 C C . LEU A 1 93 ? 5.665 9.618 -3.684 1.00 93.69 93 LEU A C 1
ATOM 746 O O . LEU A 1 93 ? 6.124 9.903 -4.787 1.00 93.69 93 LEU A O 1
ATOM 750 N N . ARG A 1 94 ? 5.041 10.534 -2.932 1.00 91.50 94 ARG A N 1
ATOM 751 C CA . ARG A 1 94 ? 4.852 11.929 -3.371 1.00 91.50 94 ARG A CA 1
ATOM 752 C C . ARG A 1 94 ? 6.167 12.700 -3.490 1.00 91.50 94 ARG A C 1
ATOM 754 O O . ARG A 1 94 ? 6.315 13.500 -4.412 1.00 91.50 94 ARG A O 1
ATOM 761 N N . GLY A 1 95 ? 7.121 12.461 -2.594 1.00 91.88 95 GLY A N 1
ATOM 762 C CA . GLY A 1 95 ? 8.444 13.084 -2.645 1.00 91.88 95 GLY A CA 1
ATOM 763 C C . GLY A 1 95 ? 9.274 12.643 -3.855 1.00 91.88 95 GLY A C 1
ATOM 764 O O . GLY A 1 95 ? 10.034 13.437 -4.404 1.00 91.88 95 GLY A O 1
ATOM 765 N N . ARG A 1 96 ? 9.112 11.391 -4.298 1.00 91.88 96 ARG A N 1
ATOM 766 C CA . ARG A 1 96 ? 9.863 10.800 -5.418 1.00 91.88 96 ARG A CA 1
ATOM 767 C C . ARG A 1 96 ? 9.153 10.946 -6.761 1.00 91.88 96 ARG A C 1
ATOM 769 O O . ARG A 1 96 ? 9.809 11.117 -7.785 1.00 91.88 96 ARG A O 1
ATOM 776 N N . VAL A 1 97 ? 7.823 10.944 -6.765 1.00 92.81 97 VAL A N 1
ATOM 777 C CA . VAL A 1 97 ? 6.991 11.070 -7.964 1.00 92.81 97 VAL A CA 1
ATOM 778 C C . VAL A 1 97 ? 6.308 12.435 -7.958 1.00 92.81 97 VAL A C 1
ATOM 780 O O . VAL A 1 97 ? 5.132 12.582 -7.624 1.00 92.81 97 VAL A O 1
ATOM 783 N N . GLY A 1 98 ? 7.040 13.465 -8.398 1.00 89.19 98 GLY A N 1
ATOM 784 C CA . GLY A 1 98 ? 6.544 14.849 -8.420 1.00 89.19 98 GLY A CA 1
ATOM 785 C C . GLY A 1 98 ? 5.257 15.052 -9.235 1.00 89.19 98 GLY A C 1
ATOM 786 O O . GLY A 1 98 ? 4.533 16.029 -9.022 1.00 89.19 98 GLY A O 1
ATOM 787 N N . ARG A 1 99 ? 4.930 14.115 -10.136 1.00 89.62 99 ARG A N 1
ATOM 788 C CA . ARG A 1 99 ? 3.680 14.082 -10.915 1.00 89.62 99 ARG A CA 1
ATOM 789 C C . ARG A 1 99 ? 2.426 13.983 -10.037 1.00 89.62 99 ARG A C 1
ATOM 791 O O . ARG A 1 99 ? 1.375 14.459 -10.450 1.00 89.62 99 ARG A O 1
ATOM 798 N N . LEU A 1 100 ? 2.552 13.433 -8.825 1.00 88.38 100 LEU A N 1
ATOM 799 C CA . LEU A 1 100 ? 1.461 13.265 -7.857 1.00 88.38 100 LEU A CA 1
ATOM 800 C C . LEU A 1 100 ? 1.223 14.498 -6.968 1.00 88.38 100 LEU A C 1
ATOM 802 O O . LEU A 1 100 ? 0.240 14.535 -6.235 1.00 88.38 100 LEU A O 1
ATOM 806 N N . VAL A 1 101 ? 2.112 15.500 -6.999 1.00 85.50 101 VAL A N 1
ATOM 807 C CA . VAL A 1 101 ? 2.080 16.627 -6.045 1.00 85.50 101 VAL A CA 1
ATOM 808 C C . VAL A 1 101 ? 1.589 17.925 -6.677 1.00 85.50 101 VAL A C 1
ATOM 810 O O . VAL A 1 101 ? 0.795 18.643 -6.073 1.00 85.50 101 VAL A O 1
ATOM 813 N N . ARG A 1 102 ? 2.068 18.278 -7.877 1.00 77.75 102 ARG A N 1
ATOM 814 C CA . ARG A 1 102 ? 1.794 19.595 -8.480 1.00 77.75 102 ARG A CA 1
ATOM 815 C C . ARG A 1 102 ? 1.146 19.484 -9.851 1.00 77.75 102 ARG A C 1
ATOM 817 O O . ARG A 1 102 ? 1.830 19.299 -10.859 1.00 77.75 102 ARG A O 1
ATOM 824 N N . LYS A 1 103 ? -0.163 19.758 -9.894 1.00 77.50 103 LYS A N 1
ATOM 825 C CA . LYS A 1 103 ? -0.953 19.800 -11.134 1.00 77.50 103 LYS A CA 1
ATOM 826 C C . LYS A 1 103 ? -0.441 20.824 -12.155 1.00 77.50 103 LYS A C 1
ATOM 828 O O . LYS A 1 103 ? -0.689 20.666 -13.333 1.00 77.50 103 LYS A O 1
ATOM 833 N N . THR A 1 104 ? 0.264 21.873 -11.741 1.00 77.88 104 THR A N 1
ATOM 834 C CA . THR A 1 104 ? 0.661 22.968 -12.647 1.00 77.88 104 THR A CA 1
ATOM 835 C C . THR A 1 104 ? 2.040 22.808 -13.282 1.00 77.88 104 THR A C 1
ATOM 837 O O . THR A 1 104 ? 2.324 23.497 -14.254 1.00 77.88 104 THR A O 1
ATOM 840 N N . LYS A 1 105 ? 2.910 21.935 -12.754 1.00 78.12 105 LYS A N 1
ATOM 841 C CA . LYS A 1 105 ? 4.310 21.831 -13.212 1.00 78.12 105 LYS A CA 1
ATOM 842 C C . LYS A 1 105 ? 4.678 20.460 -13.751 1.00 78.12 105 LYS A C 1
ATOM 844 O O . LYS A 1 105 ? 5.320 20.358 -14.785 1.00 78.12 105 LYS A O 1
ATOM 849 N N . THR A 1 106 ? 4.301 19.416 -13.027 1.00 83.44 106 THR A N 1
ATOM 850 C CA . THR A 1 106 ? 4.850 18.069 -13.220 1.00 83.44 106 THR A CA 1
ATOM 851 C C . THR A 1 106 ? 3.771 17.047 -13.533 1.00 83.44 106 THR A C 1
ATOM 853 O O . THR A 1 106 ? 4.067 15.863 -13.583 1.00 83.44 106 THR A O 1
ATOM 856 N N . PHE A 1 107 ? 2.521 17.462 -13.740 1.00 85.81 107 PHE A N 1
ATOM 857 C CA . PHE A 1 107 ? 1.434 16.528 -14.011 1.00 85.81 107 PHE A CA 1
ATOM 858 C C . PHE A 1 107 ? 1.611 15.798 -15.345 1.00 85.81 107 PHE A C 1
ATOM 860 O O . PHE A 1 107 ? 2.034 16.376 -16.348 1.00 85.81 107 PHE A O 1
ATOM 867 N N . SER A 1 108 ? 1.228 14.525 -15.366 1.00 88.75 108 SER A N 1
ATOM 868 C CA . SER A 1 108 ? 1.090 13.790 -16.618 1.00 88.75 108 SER A CA 1
ATOM 869 C C . SER A 1 108 ? -0.162 14.269 -17.350 1.00 88.75 108 SER A C 1
ATOM 871 O O . SER A 1 108 ? -1.265 14.173 -16.819 1.00 88.75 108 SER A O 1
ATOM 873 N N . LYS A 1 109 ? 0.005 14.760 -18.581 1.00 88.62 109 LYS A N 1
ATOM 874 C CA . LYS A 1 109 ? -1.121 15.084 -19.476 1.00 88.62 109 LYS A CA 1
ATOM 875 C C . LYS A 1 109 ? -1.825 13.833 -20.014 1.00 88.62 109 LYS A C 1
ATOM 877 O O . LYS A 1 109 ? -2.988 13.901 -20.385 1.00 88.62 109 LYS A O 1
ATOM 882 N N . ILE A 1 110 ? -1.091 12.724 -20.054 1.00 90.69 110 ILE A N 1
ATOM 883 C CA . ILE A 1 110 ? -1.508 11.418 -20.564 1.00 90.69 110 ILE A CA 1
ATOM 884 C C . ILE A 1 110 ? -1.569 10.458 -19.359 1.00 90.69 110 ILE A C 1
ATOM 886 O O . ILE A 1 110 ? -0.550 10.340 -18.667 1.00 90.69 110 ILE A O 1
ATOM 890 N N . PRO A 1 111 ? -2.714 9.815 -19.055 1.00 88.38 111 PRO A N 1
ATOM 891 C CA . PRO A 1 111 ? -2.861 8.918 -17.901 1.00 88.38 111 PRO A CA 1
ATOM 892 C C . PRO A 1 111 ? -1.828 7.784 -17.859 1.00 88.38 111 PRO A C 1
ATOM 894 O O . PRO A 1 111 ? -1.243 7.512 -16.811 1.00 88.38 111 PRO A O 1
ATOM 897 N N . GLU A 1 112 ? -1.518 7.195 -19.007 1.00 93.69 112 GLU A N 1
ATOM 898 C CA . GLU A 1 112 ? -0.553 6.105 -19.176 1.00 93.69 112 GLU A CA 1
ATOM 899 C C . GLU A 1 112 ? 0.848 6.533 -18.718 1.00 93.69 112 GLU A C 1
ATOM 901 O O . GLU A 1 112 ? 1.570 5.775 -18.079 1.00 93.69 112 GLU A O 1
ATOM 906 N N . MET A 1 113 ? 1.215 7.800 -18.933 1.00 92.44 113 MET A N 1
ATOM 907 C CA . MET A 1 113 ? 2.499 8.336 -18.470 1.00 92.44 113 MET A CA 1
ATOM 908 C C . MET A 1 113 ? 2.566 8.480 -16.947 1.00 92.44 113 MET A C 1
ATOM 910 O O . MET A 1 113 ? 3.657 8.470 -16.375 1.00 92.44 113 MET A O 1
ATOM 914 N N . LEU A 1 114 ? 1.425 8.655 -16.267 1.00 92.12 114 LEU A N 1
ATOM 915 C CA . LEU A 1 114 ? 1.383 8.558 -14.808 1.00 92.12 114 LEU A CA 1
ATOM 916 C C . LEU A 1 114 ? 1.565 7.104 -14.372 1.00 92.12 114 LEU A C 1
ATOM 918 O O . LEU A 1 114 ? 2.394 6.855 -13.500 1.00 92.12 114 LEU A O 1
ATOM 922 N N . TYR A 1 115 ? 0.852 6.175 -15.013 1.00 92.25 115 TYR A N 1
ATOM 923 C CA . TYR A 1 115 ? 0.968 4.744 -14.745 1.00 92.25 115 TYR A CA 1
ATOM 924 C C . TYR A 1 115 ? 2.419 4.259 -14.878 1.00 92.25 115 TYR A C 1
ATOM 926 O O . TYR A 1 115 ? 2.971 3.748 -13.908 1.00 92.25 115 TYR A O 1
ATOM 934 N N . TYR A 1 116 ? 3.092 4.529 -16.001 1.00 94.56 116 TYR A N 1
ATOM 935 C CA . TYR A 1 116 ? 4.494 4.136 -16.198 1.00 94.56 116 TYR A CA 1
ATOM 936 C C . TYR A 1 116 ? 5.442 4.768 -15.177 1.00 94.56 116 TYR A C 1
ATOM 938 O O . TYR A 1 116 ? 6.378 4.121 -14.715 1.00 94.56 116 TYR A O 1
ATOM 946 N N . SER A 1 117 ? 5.201 6.021 -14.780 1.00 94.25 117 SER A N 1
ATOM 947 C CA . SER A 1 117 ? 6.021 6.673 -13.755 1.00 94.25 117 SER A CA 1
ATOM 948 C C . SER A 1 117 ? 5.849 6.038 -12.376 1.00 94.25 117 SER A C 1
ATOM 950 O O . SER A 1 117 ? 6.822 5.983 -11.624 1.00 94.25 117 SER A O 1
ATOM 952 N N . VAL A 1 118 ? 4.633 5.612 -12.024 1.00 94.25 118 VAL A N 1
ATOM 953 C CA . VAL A 1 118 ? 4.357 4.913 -10.763 1.00 94.25 118 VAL A CA 1
ATOM 954 C C . VAL A 1 118 ? 4.928 3.498 -10.813 1.00 94.25 118 VAL A C 1
ATOM 956 O O . VAL A 1 118 ? 5.618 3.116 -9.876 1.00 94.25 118 VAL A O 1
ATOM 959 N N . ALA A 1 119 ? 4.740 2.772 -11.918 1.00 94.56 119 ALA A N 1
ATOM 960 C CA . ALA A 1 119 ? 5.285 1.430 -12.116 1.00 94.56 119 ALA A CA 1
ATOM 961 C C . ALA A 1 119 ? 6.820 1.414 -12.026 1.00 94.56 119 ALA A C 1
ATOM 963 O O . ALA A 1 119 ? 7.393 0.594 -11.313 1.00 94.56 119 ALA A O 1
ATOM 964 N N . LEU A 1 120 ? 7.496 2.377 -12.666 1.00 95.00 120 LEU A N 1
ATOM 965 C CA . LEU A 1 120 ? 8.950 2.527 -12.571 1.00 95.00 120 LEU A CA 1
ATOM 966 C C . LEU A 1 120 ? 9.405 2.781 -11.127 1.00 95.00 120 LEU A C 1
ATOM 968 O O . LEU A 1 120 ? 10.395 2.208 -10.675 1.00 95.00 120 LEU A O 1
ATOM 972 N N . PHE A 1 121 ? 8.683 3.633 -10.393 1.00 95.94 121 PHE A N 1
ATOM 973 C CA . PHE A 1 121 ? 8.983 3.884 -8.986 1.00 95.94 121 PHE A CA 1
ATOM 974 C C . PHE A 1 121 ? 8.752 2.640 -8.120 1.00 95.94 121 PHE A C 1
ATOM 976 O O . PHE A 1 121 ? 9.600 2.332 -7.289 1.00 95.94 121 PHE A O 1
ATOM 983 N N . GLN A 1 122 ? 7.645 1.921 -8.321 1.00 94.81 122 GLN A N 1
ATOM 984 C CA . GLN A 1 122 ? 7.346 0.682 -7.602 1.00 94.81 122 GLN A CA 1
ATOM 985 C C . GLN A 1 122 ? 8.414 -0.379 -7.857 1.00 94.81 122 GLN A C 1
ATOM 987 O O . GLN A 1 122 ? 8.879 -0.994 -6.903 1.00 94.81 122 GLN A O 1
ATOM 992 N N . PHE A 1 123 ? 8.866 -0.544 -9.105 1.00 95.62 123 PHE A N 1
ATOM 993 C CA . PHE A 1 123 ? 9.961 -1.457 -9.422 1.00 95.62 123 PHE A CA 1
ATOM 994 C C . PHE A 1 123 ? 11.240 -1.069 -8.673 1.00 95.62 123 PHE A C 1
ATOM 996 O O . PHE A 1 123 ? 11.821 -1.880 -7.955 1.00 95.62 123 PHE A O 1
ATOM 1003 N N . TYR A 1 124 ? 11.651 0.198 -8.779 1.00 96.12 124 TYR A N 1
ATOM 1004 C CA . TYR A 1 124 ? 12.825 0.699 -8.069 1.00 96.12 124 TYR A CA 1
ATOM 1005 C C . TYR A 1 124 ? 12.717 0.476 -6.552 1.00 96.12 124 TYR A C 1
ATOM 1007 O O . TYR A 1 124 ? 13.661 -0.009 -5.930 1.00 96.12 124 TYR A O 1
ATOM 1015 N N . TRP A 1 125 ? 11.566 0.797 -5.961 1.00 96.06 125 TRP A N 1
ATOM 1016 C CA . TRP A 1 125 ? 11.330 0.652 -4.529 1.00 96.06 125 TRP A CA 1
ATOM 1017 C C . TRP A 1 125 ? 11.372 -0.811 -4.080 1.00 96.06 125 TRP A C 1
ATOM 1019 O O . TRP A 1 125 ? 12.043 -1.126 -3.101 1.00 96.06 125 TRP A O 1
ATOM 1029 N N . ASN A 1 126 ? 10.701 -1.701 -4.813 1.00 95.88 126 ASN A N 1
ATOM 1030 C CA . ASN A 1 126 ? 10.542 -3.098 -4.423 1.00 95.88 126 ASN A CA 1
ATOM 1031 C C . ASN A 1 126 ? 11.775 -3.953 -4.722 1.00 95.88 126 ASN A C 1
ATOM 1033 O O . ASN A 1 126 ? 12.044 -4.876 -3.962 1.00 95.88 126 ASN A O 1
ATOM 1037 N N . PHE A 1 127 ? 12.530 -3.662 -5.786 1.00 96.56 127 PHE A N 1
ATOM 1038 C CA . PHE A 1 127 ? 13.603 -4.543 -6.267 1.00 96.56 127 PHE A CA 1
ATOM 1039 C C . PHE A 1 127 ? 15.010 -3.952 -6.133 1.00 96.56 127 PHE A C 1
ATOM 1041 O O . PHE A 1 127 ? 15.971 -4.715 -6.047 1.00 96.56 127 PHE A O 1
ATOM 1048 N N . MET A 1 128 ? 15.163 -2.623 -6.095 1.00 96.38 128 MET A N 1
ATOM 1049 C CA . MET A 1 128 ? 16.479 -1.968 -6.208 1.00 96.38 128 MET A CA 1
ATOM 1050 C C . MET A 1 128 ? 16.876 -1.111 -5.003 1.00 96.38 128 MET A C 1
ATOM 1052 O O . MET A 1 128 ? 18.045 -0.749 -4.887 1.00 96.38 128 MET A O 1
ATOM 1056 N N . ASN A 1 129 ? 15.933 -0.727 -4.139 1.00 95.31 129 ASN A N 1
ATOM 1057 C CA . ASN A 1 129 ? 16.183 0.171 -3.013 1.00 95.31 129 ASN A CA 1
ATOM 1058 C C . ASN A 1 129 ? 16.134 -0.587 -1.675 1.00 95.31 129 ASN A C 1
ATOM 1060 O O . ASN A 1 129 ? 15.038 -0.815 -1.157 1.00 95.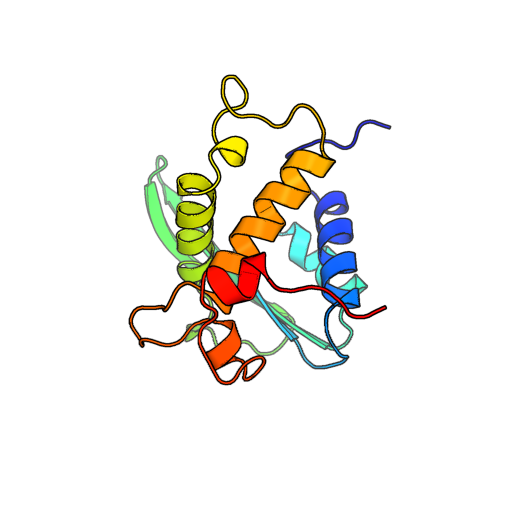31 129 ASN A O 1
ATOM 1064 N N . PRO A 1 130 ? 17.288 -0.964 -1.091 1.00 95.12 130 PRO A N 1
ATOM 1065 C CA . PRO A 1 130 ? 17.313 -1.620 0.207 1.00 95.12 130 PRO A CA 1
ATOM 1066 C C . PRO A 1 130 ? 16.704 -0.732 1.294 1.00 95.12 130 PRO A C 1
ATOM 1068 O O . PRO A 1 130 ? 16.991 0.465 1.385 1.00 95.12 130 PRO A O 1
ATOM 1071 N N . LEU A 1 131 ? 15.880 -1.339 2.139 1.00 92.44 131 LEU A N 1
ATOM 1072 C CA . LEU A 1 131 ? 15.379 -0.742 3.371 1.00 92.44 131 LEU A CA 1
ATOM 1073 C C . LEU A 1 131 ? 16.499 -0.711 4.435 1.00 92.44 131 LEU A C 1
ATOM 1075 O O . LEU A 1 131 ? 17.571 -1.282 4.218 1.00 92.44 131 LEU A O 1
ATOM 1079 N N . PRO A 1 132 ? 16.293 -0.085 5.612 1.00 91.06 132 PRO A N 1
ATOM 1080 C CA . PRO A 1 132 ? 17.301 -0.064 6.679 1.00 91.06 132 PRO A CA 1
ATOM 1081 C C . PRO A 1 132 ? 17.810 -1.450 7.115 1.00 91.06 132 PRO A C 1
ATOM 1083 O O . PRO A 1 132 ? 18.951 -1.569 7.557 1.00 91.06 132 PRO A O 1
ATOM 1086 N N . CYS A 1 133 ? 17.012 -2.507 6.928 1.00 91.19 133 CYS A N 1
ATOM 1087 C CA . CYS A 1 133 ? 17.407 -3.903 7.146 1.00 91.19 133 CYS A CA 1
ATOM 1088 C C . CYS A 1 133 ? 18.336 -4.484 6.058 1.00 91.19 133 CYS A C 1
ATOM 1090 O O . CYS A 1 133 ? 18.670 -5.662 6.111 1.00 91.19 133 CYS A O 1
ATOM 1092 N N . LYS A 1 134 ? 18.776 -3.678 5.080 1.00 91.50 134 LYS A N 1
ATOM 1093 C CA . LYS A 1 134 ? 19.629 -4.061 3.936 1.00 91.50 134 LYS A CA 1
ATOM 1094 C C . LYS A 1 134 ? 18.997 -5.053 2.950 1.00 91.50 134 LYS A C 1
ATOM 1096 O O . LYS A 1 134 ? 19.683 -5.514 2.043 1.00 91.50 134 LYS A O 1
ATOM 1101 N N . GLN A 1 135 ? 17.702 -5.325 3.076 1.00 94.94 135 GLN A N 1
ATOM 1102 C CA . GLN A 1 135 ? 16.913 -6.104 2.121 1.00 94.94 135 GLN A CA 1
ATOM 1103 C C . GLN A 1 135 ? 15.913 -5.196 1.400 1.00 94.94 135 GLN A C 1
ATOM 1105 O O . GLN A 1 135 ? 15.519 -4.151 1.922 1.00 94.94 135 GLN A O 1
ATOM 1110 N N . THR A 1 136 ? 15.515 -5.570 0.188 1.00 96.62 136 THR A N 1
ATOM 1111 C CA . THR A 1 136 ? 14.415 -4.915 -0.531 1.00 96.62 136 THR A CA 1
ATOM 1112 C C . THR A 1 136 ? 13.091 -5.610 -0.202 1.00 96.62 136 THR A C 1
ATOM 1114 O O . THR A 1 136 ? 13.117 -6.774 0.202 1.00 96.62 136 THR A O 1
ATOM 1117 N N . PRO A 1 137 ? 11.931 -4.954 -0.401 1.00 95.69 137 PRO A N 1
ATOM 1118 C CA . PRO A 1 137 ? 10.633 -5.611 -0.254 1.00 95.69 137 PRO A CA 1
ATOM 1119 C C . PRO A 1 137 ? 10.535 -6.933 -1.026 1.00 95.69 137 PRO A C 1
ATOM 1121 O O . PRO A 1 137 ? 10.116 -7.934 -0.466 1.00 95.69 137 PRO A O 1
ATOM 1124 N N . ALA A 1 138 ? 11.013 -6.981 -2.273 1.00 96.19 138 ALA A N 1
ATOM 1125 C CA . ALA A 1 138 ? 10.976 -8.202 -3.074 1.00 96.19 138 ALA A CA 1
ATOM 1126 C C . ALA A 1 138 ? 11.883 -9.320 -2.532 1.00 96.19 138 ALA A C 1
ATOM 1128 O O . ALA A 1 138 ? 11.608 -10.488 -2.779 1.00 96.19 138 ALA A O 1
ATOM 1129 N N . THR A 1 139 ? 12.958 -8.993 -1.809 1.00 95.94 139 THR A N 1
ATOM 1130 C CA . THR A 1 139 ? 13.784 -10.003 -1.130 1.00 95.94 139 THR A CA 1
ATOM 1131 C C . THR A 1 139 ? 13.162 -10.468 0.182 1.00 95.94 139 THR A C 1
ATOM 1133 O O . THR A 1 139 ? 13.300 -11.635 0.523 1.00 95.94 139 THR A O 1
ATOM 1136 N N . ILE A 1 140 ? 12.476 -9.582 0.910 1.00 95.88 140 ILE A N 1
ATOM 1137 C CA . ILE A 1 140 ? 11.740 -9.943 2.134 1.00 95.88 140 ILE A CA 1
ATOM 1138 C C . ILE A 1 140 ? 10.600 -10.913 1.804 1.00 95.88 140 ILE A C 1
ATOM 1140 O O . ILE A 1 140 ? 10.418 -11.892 2.512 1.00 95.88 140 ILE A O 1
ATOM 1144 N N . GLU A 1 141 ? 9.897 -10.669 0.698 1.00 94.00 141 GLU A N 1
ATOM 1145 C CA . GLU A 1 141 ? 8.823 -11.527 0.176 1.00 94.00 141 GLU A CA 1
ATOM 1146 C C . GLU A 1 141 ? 9.342 -12.717 -0.654 1.00 94.00 141 GLU A C 1
ATOM 1148 O O . GLU A 1 141 ? 8.570 -13.381 -1.338 1.00 94.00 141 GLU A O 1
ATOM 1153 N N . GLU A 1 142 ? 10.659 -12.953 -0.670 1.00 95.00 142 GLU A N 1
ATOM 1154 C CA . GLU A 1 142 ? 11.299 -14.082 -1.367 1.00 95.00 142 GLU A CA 1
ATOM 1155 C C . GLU A 1 142 ? 11.033 -14.157 -2.889 1.00 95.00 142 GLU A C 1
ATOM 1157 O O . GLU A 1 142 ? 11.315 -15.163 -3.538 1.00 95.00 142 GLU A O 1
ATOM 1162 N N . ILE A 1 143 ? 10.570 -13.065 -3.504 1.00 93.31 143 ILE A N 1
ATOM 1163 C CA . ILE A 1 143 ? 10.355 -12.943 -4.957 1.00 93.31 143 ILE A CA 1
ATOM 1164 C C . ILE A 1 143 ? 11.699 -12.943 -5.705 1.00 93.31 143 ILE A C 1
ATOM 1166 O O . ILE A 1 143 ? 11.796 -13.405 -6.842 1.00 93.31 143 ILE A O 1
ATOM 1170 N N . THR A 1 144 ? 12.749 -12.399 -5.084 1.00 94.12 144 THR A N 1
ATOM 1171 C CA . THR A 1 144 ? 14.114 -12.368 -5.629 1.00 94.12 144 THR A CA 1
ATOM 1172 C C . THR A 1 144 ? 15.142 -12.616 -4.535 1.00 94.12 144 THR A C 1
ATOM 1174 O O . THR A 1 144 ? 15.033 -12.095 -3.426 1.00 94.12 144 THR A O 1
ATOM 1177 N N . THR A 1 145 ? 16.197 -13.359 -4.856 1.00 92.88 145 THR A N 1
ATOM 1178 C CA . THR A 1 145 ? 17.277 -13.673 -3.907 1.00 92.88 145 THR A CA 1
ATOM 1179 C C . THR A 1 145 ? 18.283 -12.534 -3.756 1.00 92.88 145 THR A C 1
ATOM 1181 O O . THR A 1 145 ? 18.954 -12.432 -2.732 1.00 92.88 145 THR A O 1
ATOM 1184 N N . ASN A 1 146 ? 18.387 -11.655 -4.755 1.00 92.06 146 ASN A N 1
ATOM 1185 C CA . ASN A 1 146 ? 19.323 -10.538 -4.763 1.00 92.06 146 ASN A CA 1
ATOM 1186 C C . ASN A 1 146 ? 18.635 -9.200 -5.047 1.00 92.06 146 ASN A C 1
ATOM 1188 O O . ASN A 1 146 ? 17.609 -9.123 -5.729 1.00 92.06 146 ASN A O 1
ATOM 1192 N N . VAL A 1 147 ? 19.273 -8.132 -4.566 1.00 95.25 147 VAL A N 1
ATOM 1193 C CA . VAL A 1 147 ? 18.939 -6.752 -4.928 1.00 95.25 147 VAL A CA 1
ATOM 1194 C C . VAL A 1 147 ? 19.279 -6.534 -6.400 1.00 95.25 147 VAL A C 1
ATOM 1196 O O . VAL A 1 147 ? 20.359 -6.922 -6.854 1.00 95.25 147 VAL A O 1
ATOM 1199 N N . TRP A 1 148 ? 18.365 -5.915 -7.140 1.00 95.06 148 TRP A N 1
ATOM 1200 C CA . TRP A 1 148 ? 18.557 -5.621 -8.555 1.00 95.06 148 TRP A CA 1
ATOM 1201 C C . TRP A 1 148 ? 19.476 -4.419 -8.758 1.00 95.06 148 TRP A C 1
ATOM 1203 O O . TRP A 1 148 ? 19.275 -3.353 -8.167 1.00 95.06 148 TRP A O 1
ATOM 1213 N N . THR A 1 149 ? 20.459 -4.565 -9.646 1.00 94.56 149 THR A N 1
ATOM 1214 C CA . THR A 1 149 ? 21.308 -3.451 -10.080 1.00 94.56 149 THR A CA 1
ATOM 1215 C C . THR A 1 149 ? 20.661 -2.666 -11.222 1.00 94.56 149 THR A C 1
ATOM 1217 O O . THR A 1 149 ? 19.699 -3.104 -11.860 1.00 94.56 149 THR A O 1
ATOM 1220 N N . ARG A 1 150 ? 21.190 -1.469 -11.502 1.00 91.56 150 ARG A N 1
ATOM 1221 C CA . ARG A 1 150 ? 20.719 -0.651 -12.631 1.00 91.56 150 ARG A CA 1
ATOM 1222 C C . ARG A 1 150 ? 20.976 -1.341 -13.964 1.00 91.56 150 ARG A C 1
ATOM 1224 O O . ARG A 1 150 ? 20.137 -1.266 -14.854 1.00 91.56 150 ARG A O 1
ATOM 1231 N N . GLU A 1 151 ? 22.113 -2.013 -14.085 1.00 93.06 151 GLU A N 1
ATOM 1232 C CA . GLU A 1 151 ? 22.518 -2.743 -15.281 1.00 93.06 151 GLU A CA 1
ATOM 1233 C C . GLU A 1 151 ? 21.542 -3.886 -15.542 1.00 93.06 151 GLU A C 1
ATOM 1235 O O . GLU A 1 151 ? 21.037 -3.996 -16.655 1.00 93.06 151 GLU A O 1
ATOM 1240 N N . GLN A 1 152 ? 21.196 -4.668 -14.512 1.00 92.31 152 GLN A N 1
ATOM 1241 C CA . GLN A 1 152 ? 20.189 -5.728 -14.616 1.00 92.31 152 GLN A CA 1
ATOM 1242 C C . GLN A 1 152 ? 18.834 -5.172 -15.053 1.00 92.31 152 GLN A C 1
ATOM 1244 O O . GLN A 1 152 ? 18.221 -5.713 -15.961 1.00 92.31 152 GLN A O 1
ATOM 1249 N N . PHE A 1 153 ? 18.394 -4.058 -14.464 1.00 92.12 153 PHE A N 1
ATOM 1250 C CA . PHE A 1 153 ? 17.123 -3.435 -14.830 1.00 92.12 153 PHE A CA 1
ATOM 1251 C C . PHE A 1 153 ? 17.082 -2.957 -16.292 1.00 92.12 153 PHE A C 1
ATOM 1253 O O . PHE A 1 153 ? 16.090 -3.174 -16.979 1.00 92.12 153 PHE A O 1
ATOM 1260 N N . ILE A 1 154 ? 18.149 -2.316 -16.780 1.00 90.38 154 ILE A N 1
ATOM 1261 C CA . ILE A 1 154 ? 18.202 -1.762 -18.145 1.00 90.38 154 ILE A CA 1
ATOM 1262 C C . ILE A 1 154 ? 18.407 -2.860 -19.196 1.00 90.38 154 ILE A C 1
ATOM 1264 O O . ILE A 1 154 ? 17.826 -2.791 -20.277 1.00 90.38 154 ILE A O 1
ATOM 1268 N N . SER A 1 155 ? 19.244 -3.853 -18.889 1.00 89.44 155 SER A N 1
ATOM 1269 C CA . SER A 1 155 ? 19.526 -4.990 -19.778 1.00 89.44 155 SER A CA 1
ATOM 1270 C C . SER A 1 155 ? 18.470 -6.091 -19.707 1.00 89.44 155 SER A C 1
ATOM 1272 O O . SER A 1 155 ? 18.569 -7.081 -20.430 1.00 89.44 155 SER A O 1
ATOM 1274 N N . TYR A 1 156 ? 17.454 -5.940 -18.851 1.00 84.56 156 TYR A N 1
ATOM 1275 C CA . TYR A 1 156 ? 16.366 -6.897 -18.781 1.00 84.56 156 TYR A CA 1
ATOM 1276 C C . TYR A 1 156 ? 15.569 -6.869 -20.084 1.00 84.56 156 TYR A C 1
ATOM 1278 O O . TYR A 1 156 ? 14.935 -5.876 -20.454 1.00 84.56 156 TYR A O 1
ATOM 1286 N N . HIS A 1 157 ? 15.595 -7.994 -20.781 1.00 76.50 157 HIS A N 1
ATOM 1287 C CA . HIS A 1 157 ? 14.815 -8.224 -21.979 1.00 76.50 157 HIS A CA 1
ATOM 1288 C C . HIS A 1 157 ? 14.005 -9.488 -21.730 1.00 76.50 157 HIS A C 1
ATOM 1290 O O . HIS A 1 157 ? 14.577 -10.555 -21.506 1.00 76.50 157 HIS A O 1
ATOM 1296 N N . HIS A 1 158 ? 12.675 -9.374 -21.753 1.00 66.56 158 HIS A N 1
ATOM 1297 C CA . HIS A 1 158 ? 11.831 -10.560 -21.815 1.00 66.56 158 HIS A CA 1
ATOM 1298 C C . HIS A 1 158 ? 12.197 -11.296 -23.100 1.00 66.56 158 HIS A C 1
ATOM 1300 O O . HIS A 1 158 ? 11.992 -10.774 -24.195 1.00 66.56 158 HIS A O 1
ATOM 1306 N N . THR A 1 159 ? 12.799 -12.473 -22.965 1.00 48.75 159 THR A N 1
ATOM 1307 C CA . THR A 1 159 ? 12.965 -13.376 -24.098 1.00 48.75 159 THR A CA 1
ATOM 1308 C C . THR A 1 159 ? 11.558 -13.835 -24.471 1.00 48.75 159 THR A C 1
ATOM 1310 O O . THR A 1 159 ? 10.903 -14.497 -23.668 1.00 48.75 159 THR A O 1
ATOM 1313 N N . ILE A 1 160 ? 11.063 -13.347 -25.611 1.00 42.25 160 ILE A N 1
ATOM 1314 C CA . ILE A 1 160 ? 9.789 -13.753 -26.218 1.00 42.25 160 ILE A CA 1
ATOM 1315 C C . ILE A 1 160 ? 10.018 -15.063 -26.964 1.00 42.25 160 ILE A C 1
ATOM 1317 O O . ILE A 1 160 ? 11.060 -15.147 -27.656 1.00 42.25 160 ILE A O 1
#

Foldseek 3Di:
DDDPPPDDALVVLQVVLVVVLVVDDADAEEDAEEPDCSCVVRVVVRHVHYWYKYWYFDDDPRDGPDIDIDGRDDDDDSVPRDCVVVVVVVVVLCVQQVLVPDPPPRHDPDVVVSVVSSVVVCCCQQAADADPVRDHVCCVVVVDVDRDDPCCVVPDDPPD

Sequence (160 aa):
MGFSVGRWTQGTCRVMLSQVSNSVQDGVFTVYSDGNDDYYYTLTDFFQEVRYGQLVKIREKGRVVGKEIRVLIGDVDSEQVETFNVENFNSILRGRVGRLVRKTKTFSKIPEMLYYSVALFQFYWNFMNPLPCKQTPATIEEITTNVWTREQFISYHHTI

Radius of gyration: 18.59 Å; chains: 1; bounding box: 42×40×46 Å

pLDDT: mean 88.64, std 11.73, range [33.12, 96.62]